Protein AF-A0A402A0F3-F1 (afdb_monomer_lite)

Sequence (111 aa):
MTLVERHFPAYGATGRNGGFVAIGPDEAYTQAIARLGYTTAQAILHVTLENQNLLRQVLEEETIQCHYREPGHLQVVGWSMSGHCDEKLVERALDQALARRRPPSGAVASQ

pLDDT: mean 83.06, std 18.25, range [38.53, 98.44]

Organism: NCBI:txid2014871

Radius of gyration: 19.38 Å; chains: 1; bounding box: 51×51×38 Å

Structure (mmCIF, N/CA/C/O backbone):
data_AF-A0A402A0F3-F1
#
_entry.id   AF-A0A402A0F3-F1
#
loop_
_atom_site.group_PDB
_atom_site.id
_atom_site.type_symbol
_atom_site.label_atom_id
_atom_site.label_alt_id
_atom_site.label_comp_id
_atom_site.label_asym_id
_atom_site.label_entity_id
_atom_site.label_seq_id
_atom_site.pdbx_PDB_ins_code
_atom_site.Cartn_x
_atom_site.Cartn_y
_atom_site.Cartn_z
_atom_site.occupancy
_atom_site.B_iso_or_equiv
_atom_site.auth_seq_id
_atom_site.auth_comp_id
_atom_site.auth_asym_id
_atom_site.auth_atom_id
_atom_site.pdbx_PDB_model_num
ATOM 1 N N . MET A 1 1 ? -20.815 -14.327 10.443 1.00 78.44 1 MET A N 1
ATOM 2 C CA . MET A 1 1 ? -19.526 -14.612 9.776 1.00 78.44 1 MET A CA 1
ATOM 3 C C . MET A 1 1 ? -18.514 -14.945 10.859 1.00 78.44 1 MET A C 1
ATOM 5 O O . MET A 1 1 ? -18.516 -14.255 11.869 1.00 78.44 1 MET A O 1
ATOM 9 N N . THR A 1 2 ? -17.711 -15.995 10.686 1.00 95.81 2 THR A N 1
ATOM 10 C CA . THR A 1 2 ? -16.726 -16.447 11.686 1.00 95.81 2 THR A CA 1
ATOM 11 C C . THR A 1 2 ? -15.387 -16.672 10.992 1.00 95.81 2 THR A C 1
ATOM 13 O O . THR A 1 2 ? -15.351 -17.315 9.945 1.00 95.81 2 THR A O 1
ATOM 16 N N . LEU A 1 3 ? -14.306 -16.132 11.560 1.00 95.19 3 LEU A N 1
ATOM 17 C CA . LEU A 1 3 ? -12.931 -16.302 11.082 1.00 95.19 3 LEU A CA 1
ATOM 18 C C . LEU A 1 3 ? -12.225 -17.374 11.924 1.00 95.19 3 LEU A C 1
ATOM 20 O O . LEU A 1 3 ? -12.313 -17.338 13.149 1.00 95.19 3 LEU A O 1
ATOM 24 N N . VAL A 1 4 ? -11.513 -18.299 11.277 1.00 97.25 4 VAL A N 1
ATOM 25 C CA . VAL A 1 4 ? -10.694 -19.322 11.947 1.00 97.25 4 VAL A CA 1
ATOM 26 C C . VAL A 1 4 ? -9.228 -19.090 11.582 1.00 97.25 4 VAL A C 1
ATOM 28 O O . VAL A 1 4 ? -8.868 -19.151 10.410 1.00 97.25 4 VAL A O 1
ATOM 31 N N . GLU A 1 5 ? -8.391 -18.828 12.586 1.00 97.25 5 GLU A N 1
ATOM 32 C CA . GLU A 1 5 ? -6.941 -18.625 12.470 1.00 97.25 5 GLU A CA 1
ATOM 33 C C . GLU A 1 5 ? -6.218 -19.711 13.276 1.00 97.25 5 GLU A C 1
ATOM 35 O O . GLU A 1 5 ? -6.661 -20.083 14.362 1.00 97.25 5 GLU A O 1
ATOM 40 N N . ARG A 1 6 ? -5.108 -20.236 12.745 1.00 97.50 6 ARG A N 1
ATOM 41 C CA . ARG A 1 6 ? -4.349 -21.320 13.383 1.00 97.50 6 ARG A CA 1
ATOM 42 C C . ARG A 1 6 ? -3.457 -20.826 14.527 1.00 97.50 6 ARG A C 1
ATOM 44 O O . ARG A 1 6 ? -3.243 -21.582 15.469 1.00 97.50 6 ARG A O 1
ATOM 51 N N . HIS A 1 7 ? -2.897 -19.621 14.417 1.00 97.25 7 HIS A N 1
ATOM 52 C CA . HIS A 1 7 ? -1.926 -19.070 15.369 1.00 97.25 7 HIS A CA 1
ATOM 53 C C . HIS A 1 7 ? -2.481 -17.830 16.074 1.00 97.25 7 HIS A C 1
ATOM 55 O O . HIS A 1 7 ? -3.059 -17.929 17.150 1.00 97.25 7 HIS A O 1
ATOM 61 N N . PHE A 1 8 ? -2.297 -16.658 15.473 1.00 95.81 8 PHE A N 1
ATOM 62 C CA . PHE A 1 8 ? -2.851 -15.389 15.919 1.00 95.81 8 PHE A CA 1
ATOM 63 C C . PHE A 1 8 ? -3.024 -14.466 14.704 1.00 95.81 8 PHE A C 1
ATOM 65 O O . PHE A 1 8 ? -2.348 -14.671 13.687 1.00 95.81 8 PHE A O 1
ATOM 72 N N . PRO A 1 9 ? -3.922 -13.466 14.768 1.00 96.25 9 PRO A N 1
ATOM 73 C CA . PRO A 1 9 ? -4.137 -12.543 13.661 1.00 96.25 9 PRO A CA 1
ATOM 74 C C . PRO A 1 9 ? -2.822 -11.948 13.150 1.00 96.25 9 PRO A C 1
ATOM 76 O O . PRO A 1 9 ? -1.981 -11.518 13.930 1.00 96.25 9 PRO A O 1
ATOM 79 N N . ALA A 1 10 ? -2.648 -11.934 11.829 1.00 95.31 10 ALA A N 1
ATOM 80 C CA . ALA A 1 10 ? -1.443 -11.452 11.154 1.00 95.31 10 ALA A CA 1
ATOM 81 C C . ALA A 1 10 ? -0.142 -12.266 11.373 1.00 95.31 10 ALA A C 1
ATOM 83 O O . ALA A 1 10 ? 0.909 -11.805 10.937 1.00 95.31 10 ALA A O 1
ATOM 84 N N . TYR A 1 11 ? -0.174 -13.496 11.911 1.00 97.50 11 TYR A N 1
ATOM 85 C CA . TYR A 1 11 ? 1.028 -14.352 12.053 1.00 97.50 11 TYR A CA 1
ATOM 86 C C . TYR A 1 11 ? 1.806 -14.594 10.738 1.00 97.50 11 TYR A C 1
ATOM 88 O O . TYR A 1 11 ? 3.015 -14.831 10.745 1.00 97.50 11 TYR A O 1
ATOM 96 N N . GLY A 1 12 ? 1.110 -14.563 9.598 1.00 95.75 12 GLY A N 1
ATOM 97 C CA . GLY A 1 12 ? 1.668 -14.846 8.275 1.00 95.75 12 GLY A CA 1
ATOM 98 C C . GLY A 1 12 ? 2.477 -13.700 7.650 1.00 95.75 12 GLY A C 1
ATOM 99 O O . GLY A 1 12 ? 3.31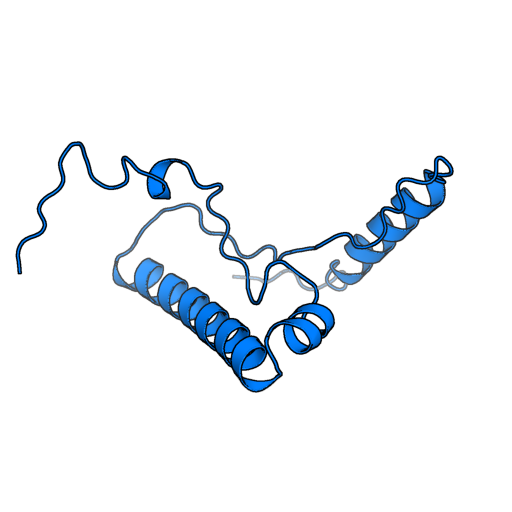0 -13.054 8.281 1.00 95.75 12 GLY A O 1
ATOM 100 N N . ALA A 1 13 ? 2.275 -13.483 6.347 1.00 95.88 13 ALA A N 1
ATOM 101 C CA . ALA A 1 13 ? 2.964 -12.425 5.604 1.00 95.88 13 ALA A CA 1
ATOM 102 C C . ALA A 1 13 ? 2.588 -11.018 6.102 1.00 95.88 13 ALA A C 1
ATOM 104 O O . ALA A 1 13 ? 3.429 -10.128 6.091 1.00 95.88 13 ALA A O 1
ATOM 105 N N . THR A 1 14 ? 1.361 -10.826 6.593 1.00 94.75 14 THR A N 1
ATOM 106 C CA . THR A 1 14 ? 0.863 -9.533 7.084 1.00 94.75 14 THR A CA 1
ATOM 107 C C . THR A 1 14 ? 1.699 -8.966 8.230 1.00 94.75 14 THR A C 1
ATOM 109 O O . THR A 1 14 ? 2.114 -7.819 8.160 1.00 94.75 14 THR A O 1
ATOM 112 N N . GLY A 1 15 ? 2.008 -9.759 9.261 1.00 94.25 15 GLY A N 1
ATOM 113 C CA . GLY A 1 15 ? 2.799 -9.296 10.408 1.00 94.25 15 GLY A CA 1
ATOM 114 C C . GLY A 1 15 ? 4.301 -9.185 10.137 1.00 94.25 15 GLY A C 1
ATOM 115 O O . GLY A 1 15 ? 5.045 -8.748 11.008 1.00 94.25 15 GLY A O 1
ATOM 116 N N . ARG A 1 16 ? 4.761 -9.600 8.949 1.00 95.00 16 ARG A N 1
ATOM 117 C CA . ARG A 1 16 ? 6.176 -9.573 8.539 1.00 95.00 16 ARG A CA 1
ATOM 118 C C . ARG A 1 16 ? 6.410 -8.776 7.256 1.00 95.00 16 ARG A C 1
ATOM 120 O O . ARG A 1 16 ? 7.485 -8.876 6.669 1.00 95.00 16 ARG A O 1
ATOM 127 N N . ASN A 1 17 ? 5.413 -8.023 6.795 1.00 92.50 17 ASN A N 1
ATOM 128 C CA . ASN A 1 17 ? 5.586 -7.117 5.667 1.00 92.50 17 ASN A CA 1
ATOM 129 C C . ASN A 1 17 ? 6.257 -5.811 6.135 1.00 92.50 17 ASN A C 1
ATOM 131 O O . ASN A 1 17 ? 6.284 -5.499 7.322 1.00 92.50 17 ASN A O 1
ATOM 135 N N . GLY A 1 18 ? 6.820 -5.047 5.197 1.00 91.75 18 GLY A N 1
ATOM 136 C CA . GLY A 1 18 ? 7.473 -3.768 5.501 1.00 91.75 18 GLY A CA 1
ATOM 137 C C . GLY A 1 18 ? 6.511 -2.608 5.788 1.00 91.75 18 GLY A C 1
ATOM 138 O O . GLY A 1 18 ? 6.965 -1.477 5.913 1.00 91.75 18 GLY A O 1
ATOM 139 N N . GLY A 1 19 ? 5.196 -2.851 5.835 1.00 92.62 19 GLY A N 1
ATOM 140 C CA . GLY A 1 19 ? 4.179 -1.820 6.060 1.00 92.62 19 GLY A CA 1
ATOM 141 C C . GLY A 1 19 ? 3.989 -0.827 4.906 1.00 92.62 19 GLY A C 1
ATOM 142 O O . GLY A 1 19 ? 3.358 0.209 5.094 1.00 92.62 19 GLY A O 1
ATOM 143 N N . PHE A 1 20 ? 4.536 -1.105 3.719 1.00 92.75 20 PHE A N 1
ATOM 144 C CA . PHE A 1 20 ? 4.441 -0.200 2.574 1.00 92.75 20 PHE A CA 1
ATOM 145 C C . PHE A 1 20 ? 3.082 -0.292 1.878 1.00 92.75 20 PHE A C 1
ATOM 147 O O . PHE A 1 20 ? 2.623 -1.375 1.519 1.00 92.75 20 PHE A O 1
ATOM 154 N N . VAL A 1 21 ? 2.492 0.872 1.611 1.00 93.69 21 VAL A N 1
ATOM 155 C CA . VAL A 1 21 ? 1.284 1.029 0.792 1.00 93.69 21 VAL A CA 1
ATOM 156 C C . VAL A 1 21 ? 1.691 1.759 -0.484 1.00 93.69 21 VAL A C 1
ATOM 158 O O . VAL A 1 21 ? 1.690 2.988 -0.548 1.00 93.69 21 VAL A O 1
ATOM 161 N N . ALA A 1 22 ? 2.151 0.992 -1.472 1.00 91.00 22 ALA A N 1
ATOM 162 C CA . ALA A 1 22 ? 2.600 1.518 -2.757 1.00 91.00 22 ALA A CA 1
ATOM 163 C C . ALA A 1 22 ? 1.427 1.673 -3.738 1.00 91.00 22 ALA A C 1
ATOM 165 O O . ALA A 1 22 ? 0.475 0.892 -3.720 1.00 91.00 22 ALA A O 1
ATOM 166 N N . ILE A 1 23 ? 1.523 2.681 -4.604 1.00 92.94 23 ILE A N 1
ATOM 167 C CA . ILE A 1 23 ? 0.557 2.939 -5.675 1.00 92.94 23 ILE A CA 1
ATOM 168 C C . ILE A 1 23 ? 1.135 2.418 -6.987 1.00 92.94 23 ILE A C 1
ATOM 170 O O . ILE A 1 23 ? 2.254 2.776 -7.357 1.00 92.94 23 ILE A O 1
ATOM 174 N N . GLY A 1 24 ? 0.334 1.649 -7.718 1.00 92.25 24 GLY A N 1
ATOM 175 C CA . GLY A 1 24 ? 0.707 1.078 -9.001 1.00 92.25 24 GLY A CA 1
ATOM 176 C C . GLY A 1 24 ? 1.536 -0.208 -8.894 1.00 92.25 24 GLY A C 1
ATOM 177 O O . GLY A 1 24 ? 1.664 -0.796 -7.819 1.00 92.25 24 GLY A O 1
ATOM 178 N N . PRO A 1 25 ? 2.043 -0.695 -10.037 1.00 90.75 25 PRO A N 1
ATOM 179 C CA . PRO A 1 25 ? 2.907 -1.869 -10.090 1.00 90.75 25 PRO A CA 1
ATOM 180 C C . PRO A 1 25 ? 4.296 -1.592 -9.484 1.00 90.75 25 PRO A C 1
ATOM 182 O O . PRO A 1 25 ? 4.726 -0.447 -9.395 1.00 90.75 25 PRO A O 1
ATOM 185 N N . ASP A 1 26 ? 5.008 -2.661 -9.110 1.00 87.94 26 ASP A N 1
ATOM 186 C CA . ASP A 1 26 ? 6.389 -2.603 -8.586 1.00 87.94 26 ASP A CA 1
ATOM 187 C C . ASP A 1 26 ? 7.419 -2.143 -9.640 1.00 87.94 26 ASP A C 1
ATOM 189 O O . ASP A 1 26 ? 8.474 -1.596 -9.328 1.00 87.94 26 ASP A O 1
ATOM 193 N N . GLU A 1 27 ? 7.104 -2.342 -10.918 1.00 87.50 27 GLU A N 1
ATOM 194 C CA . GLU A 1 27 ? 7.904 -1.882 -12.053 1.00 87.50 27 GLU A CA 1
ATOM 195 C C . GLU A 1 27 ? 7.388 -0.545 -12.606 1.00 87.50 27 GLU A C 1
ATOM 197 O O . GLU A 1 27 ? 6.267 -0.114 -12.326 1.00 87.50 27 GLU A O 1
ATOM 202 N N . ALA A 1 28 ? 8.175 0.102 -13.471 1.00 87.50 28 ALA A N 1
ATOM 203 C CA . ALA A 1 28 ? 7.720 1.313 -14.147 1.00 87.50 28 ALA A CA 1
ATOM 204 C C . ALA A 1 28 ? 6.424 1.043 -14.933 1.00 87.50 28 ALA A C 1
ATOM 206 O O . ALA A 1 28 ? 6.309 0.041 -15.636 1.00 87.50 28 ALA A O 1
ATOM 207 N N . TYR A 1 29 ? 5.462 1.967 -14.885 1.00 90.38 29 TYR A N 1
ATOM 208 C CA . TYR A 1 29 ? 4.137 1.763 -15.487 1.00 90.38 29 TYR A CA 1
ATOM 209 C C . TYR A 1 29 ? 4.189 1.387 -16.980 1.00 90.38 29 TYR A C 1
ATOM 211 O O . TYR A 1 29 ? 3.413 0.559 -17.448 1.00 90.38 29 TYR A O 1
ATOM 219 N N . THR A 1 30 ? 5.152 1.928 -17.731 1.00 90.94 30 THR A N 1
ATOM 220 C CA . THR A 1 30 ? 5.388 1.562 -19.137 1.00 90.94 30 THR A CA 1
ATOM 221 C C . THR A 1 30 ? 5.849 0.113 -19.310 1.00 90.94 30 THR A C 1
ATOM 223 O O . THR A 1 30 ? 5.425 -0.548 -20.256 1.00 90.94 30 THR A O 1
ATOM 226 N N . GLN A 1 31 ? 6.668 -0.403 -18.391 1.00 92.06 31 GLN A N 1
ATOM 227 C CA . GLN A 1 31 ? 7.085 -1.809 -18.368 1.00 92.06 31 GLN A CA 1
ATOM 228 C C . GLN A 1 31 ? 5.903 -2.713 -18.005 1.00 92.06 31 GLN A C 1
ATOM 230 O O . GLN A 1 31 ? 5.684 -3.726 -18.667 1.00 92.06 31 GLN A O 1
ATOM 235 N N . ALA A 1 32 ? 5.073 -2.290 -17.049 1.00 94.50 32 ALA A N 1
ATOM 236 C CA . ALA A 1 32 ? 3.849 -3.003 -16.702 1.00 94.50 32 ALA A CA 1
ATOM 237 C C . ALA A 1 32 ? 2.867 -3.089 -17.876 1.00 94.50 32 ALA A C 1
ATOM 239 O O . ALA A 1 32 ? 2.320 -4.160 -18.130 1.00 94.50 32 ALA A O 1
ATOM 240 N N . ILE A 1 33 ? 2.688 -2.009 -18.645 1.00 97.31 33 ILE A N 1
ATOM 241 C CA . ILE A 1 33 ? 1.883 -2.034 -19.876 1.00 97.31 33 ILE A CA 1
ATOM 242 C C . ILE A 1 33 ? 2.468 -3.027 -20.885 1.00 97.31 33 ILE A C 1
ATOM 244 O O . ILE A 1 33 ? 1.717 -3.806 -21.468 1.00 97.31 33 ILE A O 1
ATOM 248 N N . ALA A 1 34 ? 3.787 -3.020 -21.093 1.00 95.56 34 ALA A N 1
ATOM 249 C CA . ALA A 1 34 ? 4.435 -3.929 -22.036 1.00 95.56 34 ALA A CA 1
ATOM 250 C C . ALA A 1 34 ? 4.269 -5.405 -21.634 1.00 95.56 34 ALA A C 1
ATOM 252 O O . ALA A 1 34 ? 4.091 -6.262 -22.497 1.00 95.56 34 ALA A O 1
ATOM 253 N N . ARG A 1 35 ? 4.302 -5.700 -20.329 1.00 96.38 35 ARG A N 1
ATOM 254 C CA . ARG A 1 35 ? 4.215 -7.062 -19.787 1.00 96.38 35 ARG A CA 1
ATOM 255 C C . ARG A 1 35 ? 2.782 -7.581 -19.648 1.00 96.38 35 ARG A C 1
ATOM 257 O O . ARG A 1 35 ? 2.539 -8.756 -19.904 1.00 96.38 35 ARG A O 1
ATOM 264 N N . LEU A 1 36 ? 1.851 -6.739 -19.202 1.00 96.69 36 LEU A N 1
ATOM 265 C CA . LEU A 1 36 ? 0.491 -7.133 -18.800 1.00 96.69 36 LEU A CA 1
ATOM 266 C C . LEU A 1 36 ? -0.613 -6.597 -19.721 1.00 96.69 36 LEU A C 1
ATOM 268 O O . LEU A 1 36 ? -1.777 -6.979 -19.576 1.00 96.69 36 LEU A O 1
ATOM 272 N N . GLY A 1 37 ? -0.269 -5.697 -20.641 1.00 97.62 37 GLY A N 1
ATOM 273 C CA . GLY A 1 37 ? -1.225 -4.919 -21.417 1.00 97.62 37 GLY A CA 1
ATOM 274 C C . GLY A 1 37 ? -1.766 -3.710 -20.649 1.00 97.62 37 GLY A C 1
ATOM 275 O O . GLY A 1 37 ? -1.757 -3.651 -19.416 1.00 97.62 37 GLY A O 1
ATOM 276 N N . TYR 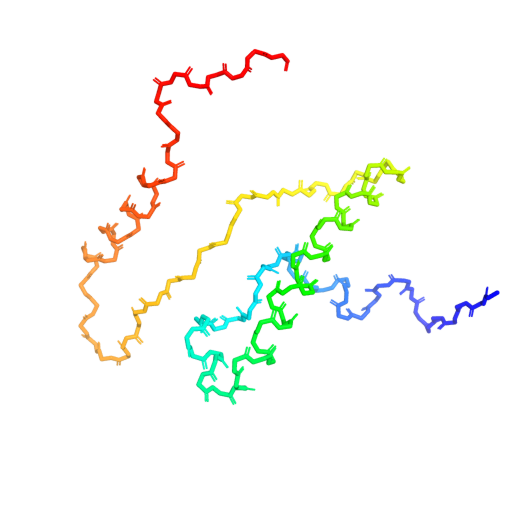A 1 38 ? -2.264 -2.728 -21.403 1.00 97.94 38 TYR A N 1
ATOM 277 C CA . TYR A 1 38 ? -2.731 -1.450 -20.861 1.00 97.94 38 TYR A CA 1
ATOM 278 C C . TYR A 1 38 ? -3.853 -1.610 -19.833 1.00 97.94 38 TYR A C 1
ATOM 280 O O . TYR A 1 38 ? -3.753 -1.080 -18.731 1.00 97.94 38 TYR A O 1
ATOM 288 N N . THR A 1 39 ? -4.895 -2.371 -20.170 1.00 98.31 39 THR A N 1
ATOM 289 C CA . THR A 1 39 ? -6.079 -2.538 -19.317 1.00 98.31 39 THR A CA 1
ATOM 290 C C . THR A 1 39 ? -5.720 -3.130 -17.956 1.00 98.31 39 THR A C 1
ATOM 292 O O . THR A 1 39 ? -6.168 -2.630 -16.929 1.00 98.31 39 THR A O 1
ATOM 295 N N . THR A 1 40 ? -4.866 -4.156 -17.930 1.00 98.00 40 THR A N 1
ATOM 296 C CA . THR A 1 40 ? -4.430 -4.798 -16.685 1.00 98.00 40 THR A CA 1
ATOM 297 C C . THR A 1 40 ? -3.562 -3.861 -15.850 1.00 98.00 40 THR A C 1
ATOM 299 O O . THR A 1 40 ? -3.788 -3.725 -14.650 1.00 98.00 40 THR A O 1
ATOM 302 N N . ALA A 1 41 ? -2.594 -3.179 -16.472 1.00 97.75 41 ALA A N 1
ATOM 303 C CA . ALA A 1 41 ? -1.748 -2.213 -15.774 1.00 97.75 41 ALA A CA 1
ATOM 304 C C . ALA A 1 41 ? -2.585 -1.072 -15.168 1.00 97.75 41 ALA A C 1
ATOM 306 O O . ALA A 1 41 ? -2.385 -0.699 -14.011 1.00 97.75 41 ALA A O 1
ATOM 307 N N . GLN A 1 42 ? -3.573 -0.574 -15.915 1.00 98.06 42 GLN A N 1
ATOM 308 C CA . GLN A 1 42 ? -4.506 0.449 -15.452 1.00 98.06 42 GLN A CA 1
ATOM 309 C C . GLN A 1 42 ? -5.373 -0.042 -14.291 1.00 98.06 42 GLN A C 1
ATOM 311 O O . GLN A 1 42 ? -5.545 0.692 -13.322 1.00 98.06 42 GLN A O 1
ATOM 316 N N . ALA A 1 43 ? -5.877 -1.276 -14.349 1.00 98.12 43 ALA A N 1
ATOM 317 C CA . ALA A 1 43 ? -6.653 -1.858 -13.257 1.00 98.12 43 ALA A CA 1
ATOM 318 C C . ALA A 1 43 ? -5.826 -1.976 -11.965 1.00 98.12 43 ALA A C 1
ATOM 320 O O . ALA A 1 43 ? -6.324 -1.653 -10.890 1.00 98.12 43 ALA A O 1
ATOM 321 N N . ILE A 1 44 ? -4.547 -2.360 -12.067 1.00 97.69 44 ILE A N 1
ATOM 322 C CA . ILE A 1 44 ? -3.621 -2.405 -10.922 1.00 97.69 44 ILE A CA 1
ATOM 323 C C . ILE A 1 44 ? -3.414 -1.006 -10.332 1.00 97.69 44 ILE A C 1
ATOM 325 O O . ILE A 1 44 ? -3.470 -0.821 -9.115 1.00 97.69 44 ILE A O 1
ATOM 329 N N . LEU A 1 45 ? -3.193 0.000 -11.179 1.00 96.56 45 LEU A N 1
ATOM 330 C CA . LEU A 1 45 ? -3.062 1.381 -10.717 1.00 96.56 45 LEU A CA 1
ATOM 331 C C . LEU A 1 45 ? -4.340 1.863 -10.017 1.00 96.56 45 LEU A C 1
ATOM 333 O O . LEU A 1 45 ? -4.267 2.476 -8.958 1.00 96.56 45 LEU A O 1
ATOM 337 N N . HIS A 1 46 ? -5.505 1.550 -10.579 1.00 97.94 46 HIS A N 1
ATOM 338 C CA . HIS A 1 46 ? -6.784 1.957 -10.011 1.00 97.94 46 HIS A CA 1
ATOM 339 C C . HIS A 1 46 ? -7.035 1.315 -8.644 1.00 97.94 46 HIS A C 1
ATOM 341 O O . HIS A 1 46 ? -7.257 2.027 -7.669 1.00 97.94 46 HIS A O 1
ATOM 347 N N . VAL A 1 47 ? -6.910 -0.012 -8.539 1.00 98.00 47 VAL A N 1
ATOM 348 C CA . VAL A 1 47 ? -7.192 -0.724 -7.283 1.00 98.00 47 VAL A CA 1
ATOM 349 C C . VAL A 1 47 ? -6.224 -0.326 -6.167 1.00 98.00 47 VAL A C 1
ATOM 351 O O . VAL A 1 47 ? -6.601 -0.286 -5.001 1.00 98.00 47 VAL A O 1
ATOM 354 N N . THR A 1 48 ? -4.975 0.010 -6.499 1.00 97.12 48 THR A N 1
ATOM 355 C CA . THR A 1 48 ? -3.994 0.467 -5.501 1.00 97.12 48 THR A CA 1
ATOM 356 C C . THR A 1 48 ? -4.283 1.889 -5.010 1.00 97.12 48 THR A C 1
ATOM 358 O O . THR A 1 48 ? -4.115 2.156 -3.820 1.00 97.12 48 THR A O 1
ATOM 361 N N . LEU A 1 49 ? -4.791 2.777 -5.874 1.00 96.56 49 LEU A N 1
ATOM 362 C CA . LEU A 1 49 ? -5.300 4.096 -5.472 1.00 96.56 49 LEU A CA 1
ATOM 363 C C . LEU A 1 49 ? -6.545 3.981 -4.585 1.00 96.56 49 LEU A C 1
ATOM 365 O O . LEU A 1 49 ? -6.628 4.630 -3.543 1.00 96.56 49 LEU A O 1
ATOM 369 N N . GLU A 1 50 ? -7.498 3.135 -4.975 1.00 98.06 50 GLU A N 1
ATOM 370 C CA . GLU A 1 50 ? -8.702 2.868 -4.183 1.00 98.06 50 GLU A CA 1
ATOM 371 C C . GLU A 1 50 ? -8.351 2.283 -2.815 1.00 98.06 50 GLU A C 1
ATOM 373 O O . GLU A 1 50 ? -8.882 2.737 -1.806 1.00 98.06 50 GLU A O 1
ATOM 378 N N . ASN A 1 51 ? -7.402 1.345 -2.759 1.00 97.25 51 ASN A N 1
ATOM 379 C CA . ASN A 1 51 ? -6.932 0.758 -1.508 1.00 97.25 51 ASN A CA 1
ATOM 380 C C . ASN A 1 51 ? -6.311 1.805 -0.570 1.00 97.25 51 ASN A C 1
ATOM 382 O O . ASN A 1 51 ? -6.582 1.789 0.626 1.00 97.25 51 ASN A O 1
ATOM 386 N N . GLN A 1 52 ? -5.516 2.749 -1.089 1.00 96.88 52 GLN A N 1
ATOM 387 C CA . GLN A 1 52 ? -4.972 3.829 -0.260 1.00 96.88 52 GLN A CA 1
ATOM 388 C C . GLN A 1 52 ? -6.080 4.737 0.296 1.00 96.88 52 GLN A C 1
ATOM 390 O O . GLN A 1 52 ? -6.045 5.110 1.469 1.00 96.88 52 GLN A O 1
ATOM 395 N N . ASN A 1 53 ? -7.077 5.077 -0.524 1.00 97.06 53 ASN A N 1
ATOM 396 C CA . ASN A 1 53 ? -8.210 5.881 -0.070 1.00 97.06 53 ASN A CA 1
ATOM 397 C C . ASN A 1 53 ? -9.043 5.143 0.986 1.00 97.06 53 ASN A C 1
ATOM 399 O O . ASN A 1 53 ? -9.383 5.736 2.007 1.00 97.06 53 ASN A O 1
ATOM 403 N N . LEU A 1 54 ? -9.309 3.851 0.777 1.00 98.00 54 LEU A N 1
ATOM 404 C CA . LEU A 1 54 ? -10.010 3.009 1.742 1.00 98.00 54 LEU A CA 1
ATOM 405 C C . LEU A 1 54 ? -9.227 2.887 3.050 1.00 98.00 54 LEU A C 1
ATOM 407 O O . LEU A 1 54 ? -9.812 2.980 4.122 1.00 98.00 54 LEU A O 1
ATOM 411 N N . LEU A 1 55 ? -7.905 2.722 2.981 1.00 97.25 55 LEU A N 1
ATOM 412 C CA . LEU A 1 55 ? -7.059 2.712 4.167 1.00 97.25 55 LEU A CA 1
ATOM 413 C C . LEU A 1 55 ? -7.224 4.012 4.958 1.00 97.25 55 LEU A C 1
ATOM 415 O O . LEU A 1 55 ? -7.462 3.952 6.159 1.00 97.25 55 LEU A O 1
ATOM 419 N N . ARG A 1 56 ? -7.144 5.175 4.298 1.00 96.75 56 ARG A N 1
ATOM 420 C CA . ARG A 1 56 ? -7.342 6.476 4.956 1.00 96.75 56 ARG A CA 1
ATOM 421 C C . ARG A 1 56 ? -8.694 6.542 5.662 1.00 96.75 56 ARG A C 1
ATOM 423 O O . ARG A 1 56 ? -8.739 6.914 6.829 1.00 96.75 56 ARG A O 1
ATOM 430 N N . GLN A 1 57 ? -9.752 6.134 4.965 1.00 98.19 57 GLN A N 1
ATOM 431 C CA . GLN A 1 57 ? -11.107 6.100 5.502 1.00 98.19 57 GLN A CA 1
ATOM 432 C C . GLN A 1 57 ? -11.202 5.195 6.739 1.00 98.19 57 GLN A C 1
ATOM 434 O O . GLN A 1 57 ? -11.651 5.645 7.784 1.00 98.19 57 GLN A O 1
ATOM 439 N N . VAL A 1 58 ? -10.715 3.954 6.662 1.00 98.38 58 VAL A N 1
ATOM 440 C CA . VAL A 1 58 ? -10.784 2.995 7.777 1.00 98.38 58 VAL A CA 1
ATOM 441 C C . VAL A 1 58 ? -9.977 3.469 8.984 1.00 98.38 58 VAL A C 1
ATOM 443 O O . VAL A 1 58 ? -10.419 3.311 10.118 1.00 98.38 58 VAL A O 1
ATOM 446 N N . LEU A 1 59 ? -8.796 4.059 8.773 1.00 97.81 59 LEU A N 1
ATOM 447 C CA . LEU A 1 59 ? -7.994 4.585 9.881 1.00 97.81 59 LEU A CA 1
ATOM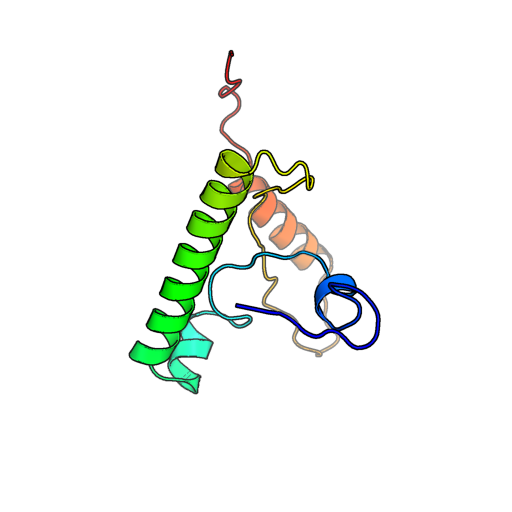 448 C C . LEU A 1 59 ? -8.721 5.705 10.633 1.00 97.81 59 LEU A C 1
ATOM 450 O O . LEU A 1 59 ? -8.604 5.786 11.856 1.00 97.81 59 LEU A O 1
ATOM 454 N N . GLU A 1 60 ? -9.460 6.543 9.906 1.00 97.44 60 GLU A N 1
ATOM 455 C CA . GLU A 1 60 ? -10.279 7.612 10.473 1.00 97.44 60 GLU A CA 1
ATOM 456 C C . GLU A 1 60 ? -11.519 7.054 11.183 1.00 97.44 60 GLU A C 1
ATOM 458 O O . GLU A 1 60 ? -11.704 7.311 12.372 1.00 97.44 60 GLU A O 1
ATOM 463 N N . GLU A 1 61 ? -12.322 6.243 10.491 1.00 98.44 61 GLU A N 1
ATOM 464 C CA . GLU A 1 61 ? -13.577 5.677 11.004 1.00 98.44 61 GLU A CA 1
ATOM 465 C C . GLU A 1 61 ? -13.362 4.834 12.266 1.00 98.44 61 GLU A C 1
ATOM 467 O O . GLU A 1 61 ? -14.089 4.973 13.248 1.00 98.44 61 GLU A O 1
ATOM 472 N N . GLU A 1 62 ? -12.319 4.006 12.271 1.00 98.06 62 GLU A N 1
ATOM 473 C CA . GLU A 1 62 ? -12.028 3.072 13.362 1.00 98.06 62 GLU A CA 1
ATOM 474 C C . GLU A 1 62 ? -11.050 3.655 14.397 1.00 98.06 62 GLU A C 1
ATOM 476 O O . GLU A 1 62 ? -10.665 2.981 15.354 1.00 98.06 62 GLU A O 1
ATOM 481 N N . THR A 1 63 ? -10.625 4.914 14.228 1.00 97.56 63 THR A N 1
ATOM 482 C CA . THR A 1 63 ? -9.681 5.604 15.127 1.00 97.56 63 THR A CA 1
ATOM 48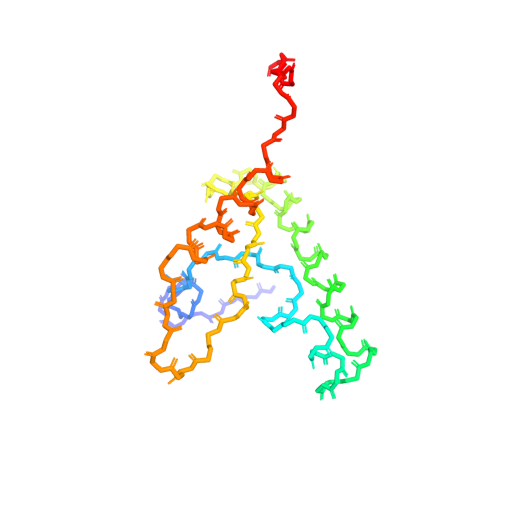3 C C . THR A 1 63 ? -8.377 4.809 15.351 1.00 97.56 63 THR A C 1
ATOM 485 O O . THR A 1 63 ? -7.846 4.711 16.462 1.00 97.56 63 THR A O 1
ATOM 488 N N . ILE A 1 64 ? -7.825 4.220 14.286 1.00 97.31 64 ILE A N 1
ATOM 489 C CA . ILE A 1 64 ? -6.653 3.336 14.370 1.00 97.31 64 ILE A CA 1
ATOM 490 C C . ILE A 1 64 ? -5.357 4.154 14.369 1.00 97.31 64 ILE A C 1
ATOM 492 O O . ILE A 1 64 ? -4.962 4.757 13.373 1.00 97.31 64 ILE A O 1
ATOM 496 N N . GLN A 1 65 ? -4.622 4.094 15.480 1.00 96.00 65 GLN A N 1
ATOM 497 C CA . GLN A 1 65 ? -3.308 4.723 15.619 1.00 96.00 65 GLN A CA 1
ATOM 498 C C . GLN A 1 65 ? -2.193 3.755 15.197 1.00 96.00 65 GLN A C 1
ATOM 500 O O . GLN A 1 65 ? -1.627 3.041 16.021 1.00 96.00 65 GLN A O 1
ATOM 505 N N . CYS A 1 66 ? -1.873 3.717 13.901 1.00 93.81 66 CYS A N 1
ATOM 506 C CA . CYS A 1 66 ? -0.856 2.811 13.340 1.00 93.81 66 CYS A CA 1
ATOM 507 C C . CYS A 1 66 ? 0.375 3.521 12.754 1.00 93.81 66 CYS A C 1
ATOM 509 O O . CYS A 1 66 ? 1.171 2.897 12.057 1.00 93.81 66 CYS A O 1
ATOM 511 N N . HIS A 1 67 ? 0.545 4.820 13.034 1.00 95.19 67 HIS A N 1
ATOM 512 C CA . HIS A 1 67 ? 1.672 5.621 12.537 1.00 95.19 67 HIS A CA 1
ATOM 513 C C . HIS A 1 67 ? 1.761 5.659 10.999 1.00 95.19 67 HIS A C 1
ATOM 515 O O . HIS A 1 67 ? 2.851 5.813 10.441 1.00 95.19 67 HIS A O 1
ATOM 521 N N . TYR A 1 68 ? 0.622 5.536 10.312 1.00 95.38 68 TYR A N 1
ATOM 522 C CA . TYR A 1 68 ? 0.555 5.627 8.859 1.00 95.38 68 TYR A CA 1
ATOM 523 C C . TYR A 1 68 ? 1.068 6.985 8.359 1.00 95.38 68 TYR A C 1
ATOM 525 O O . TYR A 1 68 ? 0.784 8.034 8.941 1.00 95.38 68 TYR A O 1
ATOM 533 N N . ARG A 1 69 ? 1.862 6.963 7.283 1.00 93.44 69 ARG A N 1
ATOM 534 C CA . ARG A 1 69 ? 2.435 8.153 6.641 1.00 93.44 69 ARG A CA 1
ATOM 535 C C . ARG A 1 69 ? 2.408 7.990 5.129 1.00 93.44 69 ARG A C 1
ATOM 537 O O . ARG A 1 69 ? 2.691 6.912 4.617 1.00 93.44 69 ARG A O 1
ATOM 544 N N . GLU A 1 70 ? 2.202 9.099 4.427 1.00 92.31 70 GLU A N 1
ATOM 545 C CA . GLU A 1 70 ? 2.230 9.168 2.962 1.00 92.31 70 GLU A CA 1
ATOM 546 C C . GLU A 1 70 ? 3.401 10.038 2.477 1.00 92.31 70 GLU A C 1
ATOM 548 O O . GLU A 1 70 ? 3.198 11.058 1.819 1.00 92.31 70 GLU A O 1
ATOM 553 N N . PRO A 1 71 ? 4.668 9.670 2.762 1.00 89.69 71 PRO A N 1
ATOM 554 C CA . PRO A 1 71 ? 5.799 10.421 2.237 1.00 89.69 71 PRO A CA 1
ATOM 555 C C . PRO A 1 71 ? 5.924 10.251 0.719 1.00 89.69 71 PRO A C 1
ATOM 557 O O . PRO A 1 71 ? 6.790 10.873 0.128 1.00 89.69 71 PRO A O 1
ATOM 560 N N . GLY A 1 72 ? 5.105 9.420 0.067 1.00 84.50 72 GLY A N 1
ATOM 561 C CA . GLY A 1 72 ? 5.238 8.995 -1.326 1.00 84.50 72 GLY A CA 1
ATOM 562 C C . GLY A 1 72 ? 6.425 8.048 -1.547 1.00 84.50 72 GLY A C 1
ATOM 563 O O . GLY A 1 72 ? 7.306 7.921 -0.702 1.00 84.50 72 GLY A O 1
ATOM 564 N N . HIS A 1 73 ? 6.456 7.395 -2.706 1.00 82.94 73 HIS A N 1
ATOM 565 C CA . HIS A 1 73 ? 7.443 6.366 -3.043 1.00 82.94 73 HIS A CA 1
ATOM 566 C C . HIS A 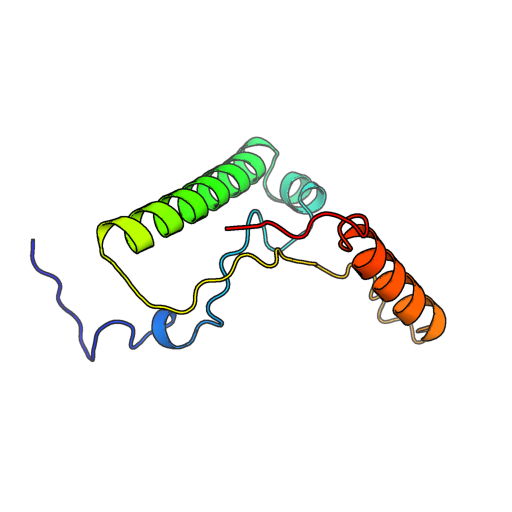1 73 ? 8.387 6.850 -4.152 1.00 82.94 73 HIS A C 1
ATOM 568 O O . HIS A 1 73 ? 7.955 7.554 -5.066 1.00 82.94 73 HIS A O 1
ATOM 574 N N . LEU A 1 74 ? 9.672 6.498 -4.069 1.00 81.25 74 LEU A N 1
ATOM 575 C CA . LEU A 1 74 ? 10.658 6.766 -5.115 1.00 81.25 74 LEU A CA 1
ATOM 576 C C . LEU A 1 74 ? 11.333 5.453 -5.497 1.00 81.25 74 LEU A C 1
ATOM 578 O O . LEU A 1 74 ? 12.019 4.846 -4.681 1.00 81.25 74 LEU A O 1
ATOM 582 N N . GLN A 1 75 ? 11.177 5.061 -6.755 1.00 76.81 75 GLN A N 1
ATOM 583 C CA . GLN A 1 75 ? 11.934 3.963 -7.333 1.00 76.81 75 GLN A CA 1
ATOM 584 C C . GLN A 1 75 ? 13.124 4.535 -8.098 1.00 76.81 75 GLN A C 1
ATOM 586 O O . GLN A 1 75 ? 12.962 5.340 -9.017 1.00 76.81 75 GLN A O 1
ATOM 591 N N . VAL A 1 76 ? 14.329 4.124 -7.714 1.00 73.19 76 VAL A N 1
ATOM 592 C CA . VAL A 1 76 ? 15.548 4.493 -8.432 1.00 73.19 76 VAL A CA 1
ATOM 593 C C . VAL A 1 76 ? 15.729 3.512 -9.586 1.00 73.19 76 VAL A C 1
ATOM 595 O O . VAL A 1 76 ? 16.007 2.335 -9.372 1.00 73.19 76 VAL A O 1
ATOM 598 N N . VAL A 1 77 ? 15.563 3.996 -10.816 1.00 63.25 77 VAL A N 1
ATOM 599 C CA . VAL A 1 77 ? 15.787 3.221 -12.042 1.00 63.25 77 VAL A CA 1
ATOM 600 C C . VAL A 1 77 ? 17.110 3.645 -12.672 1.00 63.25 77 VAL A C 1
ATOM 602 O O . VAL A 1 77 ? 17.304 4.813 -12.995 1.00 63.25 77 VAL A O 1
ATOM 605 N N . GLY A 1 78 ? 18.040 2.701 -12.818 1.00 59.31 78 GLY A N 1
ATOM 606 C CA . GLY A 1 78 ? 19.374 2.980 -13.356 1.00 59.31 78 GLY A CA 1
ATOM 607 C C . GLY A 1 78 ? 20.470 2.241 -12.606 1.00 59.31 78 GLY A C 1
ATOM 608 O O . GLY A 1 78 ? 21.266 2.856 -11.913 1.00 59.31 78 GLY A O 1
ATOM 609 N N . TRP A 1 79 ? 20.485 0.916 -12.720 1.00 48.34 79 TRP A N 1
ATOM 610 C CA . TRP A 1 79 ? 21.571 0.078 -12.216 1.00 48.34 79 TRP A CA 1
ATOM 611 C C . TRP A 1 79 ? 21.932 -0.895 -13.336 1.00 48.34 79 TRP A C 1
ATOM 613 O O . TRP A 1 79 ? 21.435 -2.015 -13.401 1.00 48.34 79 TRP A O 1
ATOM 623 N N . SER A 1 80 ? 22.752 -0.441 -14.284 1.00 49.62 80 SER A N 1
ATOM 624 C CA . SER A 1 80 ? 23.496 -1.391 -15.107 1.00 49.62 80 SER A CA 1
ATOM 625 C C . SER A 1 80 ? 24.579 -1.975 -14.210 1.00 49.62 80 SER A C 1
ATOM 627 O O . SER A 1 80 ? 25.434 -1.237 -13.730 1.00 49.62 80 SER A O 1
ATOM 629 N N . MET A 1 81 ? 24.577 -3.292 -14.012 1.00 40.41 81 MET A N 1
ATOM 630 C CA . MET A 1 81 ? 25.648 -4.060 -13.352 1.00 40.41 81 MET A CA 1
ATOM 631 C C . MET A 1 81 ? 26.984 -4.033 -14.136 1.00 40.41 81 MET A C 1
ATOM 633 O O . MET A 1 81 ? 27.814 -4.928 -14.010 1.00 40.41 81 MET A O 1
ATOM 637 N N . SER A 1 82 ? 27.211 -3.027 -14.981 1.00 48.44 82 SER A N 1
ATOM 638 C CA . SER A 1 82 ? 28.504 -2.733 -15.592 1.00 48.44 82 SER A CA 1
ATOM 639 C C . SER A 1 82 ? 29.275 -1.817 -14.645 1.00 48.44 82 SER A C 1
ATOM 641 O O . SER A 1 82 ? 28.782 -0.734 -14.350 1.00 48.44 82 SER A O 1
ATOM 643 N N . GLY A 1 83 ? 30.458 -2.238 -14.185 1.00 48.22 83 GLY A N 1
ATOM 644 C CA . GLY A 1 83 ? 31.267 -1.624 -13.117 1.00 48.22 83 GLY A CA 1
ATOM 645 C C . GLY A 1 83 ? 31.806 -0.202 -13.345 1.00 48.22 83 GLY A C 1
ATOM 646 O O . GLY A 1 83 ? 32.980 0.048 -13.108 1.00 48.22 83 GLY A O 1
ATOM 647 N N . HIS A 1 84 ? 30.956 0.731 -13.763 1.00 51.81 84 HIS A N 1
ATOM 648 C CA . HIS A 1 84 ? 31.210 2.166 -13.848 1.00 51.81 84 HIS A CA 1
ATOM 649 C C . HIS A 1 84 ? 30.066 2.909 -13.145 1.00 51.81 84 HIS A C 1
ATOM 651 O O . HIS A 1 84 ? 29.292 3.632 -13.770 1.00 51.81 84 HIS A O 1
ATOM 657 N N . CYS A 1 85 ? 29.922 2.699 -11.836 1.00 51.81 85 CYS A N 1
ATOM 658 C CA . CYS A 1 85 ? 29.095 3.578 -11.016 1.00 51.81 85 CYS A CA 1
ATOM 659 C C . CYS A 1 85 ? 29.867 4.887 -10.808 1.00 51.81 85 CYS A C 1
ATOM 661 O O . CYS A 1 85 ? 30.829 4.921 -10.045 1.00 51.81 85 CYS A O 1
ATOM 663 N N . ASP A 1 86 ? 29.468 5.956 -11.498 1.00 66.12 86 ASP A N 1
ATOM 664 C CA . ASP A 1 86 ? 29.900 7.310 -11.147 1.00 66.12 86 ASP A CA 1
ATOM 665 C C . ASP A 1 86 ? 29.082 7.768 -9.932 1.00 66.12 86 ASP A C 1
ATOM 667 O O . ASP A 1 86 ? 27.922 8.164 -10.053 1.00 66.12 86 ASP A O 1
ATOM 671 N N . GLU A 1 87 ? 29.684 7.675 -8.747 1.00 67.06 87 GLU A N 1
ATOM 672 C CA . GLU A 1 87 ? 29.096 8.054 -7.456 1.00 67.06 87 GLU A CA 1
ATOM 673 C C . GLU A 1 87 ? 28.508 9.475 -7.483 1.00 67.06 87 GLU A C 1
ATOM 675 O O . GLU A 1 87 ? 27.410 9.717 -6.980 1.00 67.06 87 GLU A O 1
ATOM 680 N N . LYS A 1 88 ? 29.144 10.395 -8.222 1.00 72.38 88 LYS A N 1
ATOM 681 C CA . LYS A 1 88 ? 28.657 11.772 -8.372 1.00 72.38 88 LYS A CA 1
ATOM 682 C C . LYS A 1 88 ? 27.389 11.859 -9.207 1.00 72.38 88 LYS A C 1
ATOM 684 O O . LYS A 1 88 ? 26.649 12.834 -9.096 1.00 72.38 88 LYS A O 1
ATOM 689 N N . LEU A 1 89 ? 27.149 10.925 -10.127 1.00 69.88 89 LEU A N 1
ATOM 690 C CA . LEU A 1 89 ? 25.900 10.878 -10.891 1.00 69.88 89 LEU A CA 1
ATOM 691 C C . LEU A 1 89 ? 24.741 10.422 -9.995 1.00 69.88 89 LEU A C 1
ATOM 693 O O . LEU A 1 89 ? 23.645 10.972 -10.099 1.00 69.88 89 LEU A O 1
ATOM 697 N N . VAL A 1 90 ? 25.004 9.472 -9.094 1.00 66.38 90 VAL A N 1
ATOM 698 C CA . VAL A 1 90 ? 24.023 8.961 -8.126 1.00 66.38 90 VA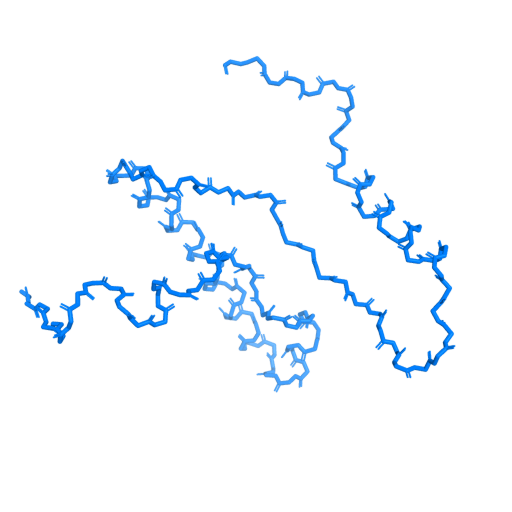L A CA 1
ATOM 699 C C . VAL A 1 90 ? 23.638 10.044 -7.123 1.00 66.38 90 VAL A C 1
ATOM 701 O O . VAL A 1 90 ? 22.449 10.317 -6.961 1.00 66.38 90 VAL A O 1
ATOM 704 N N . GLU A 1 91 ? 24.623 10.715 -6.521 1.00 74.62 91 GLU A N 1
ATOM 705 C CA . GLU A 1 91 ? 24.378 11.840 -5.610 1.00 74.62 91 GLU A CA 1
ATOM 706 C C . GLU A 1 91 ? 23.560 12.940 -6.294 1.00 74.62 91 GLU A C 1
ATOM 708 O O . GLU A 1 91 ? 22.541 13.376 -5.766 1.00 74.62 91 GLU A O 1
ATOM 713 N N . ARG A 1 92 ? 23.912 13.310 -7.534 1.00 72.75 92 ARG A N 1
ATOM 714 C CA . ARG A 1 92 ? 23.164 14.321 -8.299 1.00 72.75 92 ARG A CA 1
ATOM 715 C C . ARG A 1 92 ? 21.727 13.902 -8.607 1.00 72.75 92 ARG A C 1
ATOM 717 O O . ARG A 1 92 ? 20.829 14.739 -8.541 1.00 72.75 92 ARG A O 1
ATOM 724 N N . ALA A 1 93 ? 21.495 12.641 -8.971 1.00 69.88 93 ALA A N 1
ATOM 725 C CA . ALA A 1 93 ? 20.149 12.140 -9.245 1.00 69.88 93 ALA A CA 1
ATOM 726 C C . ALA A 1 93 ? 19.283 12.139 -7.975 1.00 69.88 93 ALA A C 1
ATOM 728 O O . ALA A 1 93 ? 18.112 12.528 -8.026 1.00 69.88 93 ALA A O 1
ATOM 729 N N . LEU A 1 94 ? 19.872 11.765 -6.836 1.00 73.69 94 LEU A N 1
ATOM 730 C CA . LEU A 1 94 ? 19.220 11.820 -5.533 1.00 73.69 94 LEU A CA 1
ATOM 731 C C . LEU A 1 94 ? 18.910 13.266 -5.126 1.00 73.69 94 LEU A C 1
ATOM 733 O O . LEU A 1 94 ? 17.765 13.568 -4.793 1.00 73.69 94 LEU A O 1
ATOM 737 N N . ASP A 1 95 ? 19.878 14.174 -5.241 1.00 80.50 95 ASP A N 1
ATOM 738 C CA . ASP A 1 95 ? 19.700 15.598 -4.944 1.00 80.50 95 ASP A CA 1
ATOM 739 C C . ASP A 1 95 ? 18.600 16.226 -5.800 1.00 80.50 95 ASP A C 1
ATOM 741 O O . ASP A 1 95 ? 17.753 16.962 -5.293 1.00 80.50 95 ASP A O 1
ATOM 745 N N . GLN A 1 96 ? 18.548 15.906 -7.096 1.00 74.69 96 GLN A N 1
ATOM 746 C CA . GLN A 1 96 ? 17.484 16.380 -7.982 1.00 74.69 96 GLN A CA 1
ATOM 747 C C . GLN A 1 96 ? 16.110 15.829 -7.588 1.00 74.69 96 GLN A C 1
ATOM 749 O O . GLN A 1 96 ? 15.119 16.565 -7.626 1.00 74.69 96 GLN A O 1
ATOM 754 N N . ALA A 1 97 ? 16.027 14.552 -7.205 1.00 69.88 97 ALA A N 1
ATOM 755 C CA . ALA A 1 97 ? 14.781 13.949 -6.744 1.00 69.88 97 ALA A CA 1
ATOM 756 C C . ALA A 1 97 ? 14.294 14.586 -5.429 1.00 69.88 97 ALA A C 1
ATOM 758 O O . ALA A 1 97 ? 13.104 14.878 -5.288 1.00 69.88 97 ALA A O 1
ATOM 759 N N . LEU A 1 98 ? 15.211 14.865 -4.499 1.00 74.81 98 LEU A N 1
ATOM 760 C CA . LEU A 1 98 ? 14.921 15.543 -3.235 1.00 74.81 98 LEU A CA 1
ATOM 761 C C . LEU A 1 98 ? 14.537 17.016 -3.446 1.00 74.81 98 LEU A C 1
ATOM 763 O O . LEU A 1 98 ? 13.577 17.492 -2.839 1.00 74.81 98 LEU A O 1
ATOM 767 N N . ALA A 1 99 ? 15.216 17.730 -4.347 1.00 74.88 99 ALA A N 1
ATOM 768 C CA . ALA A 1 99 ? 14.918 19.124 -4.670 1.00 74.88 99 ALA A CA 1
ATOM 769 C C . ALA A 1 99 ? 13.510 19.300 -5.259 1.00 74.88 99 ALA A C 1
ATOM 771 O O . ALA A 1 99 ? 12.809 20.240 -4.894 1.00 74.88 99 ALA A O 1
ATOM 772 N N . ARG A 1 100 ? 13.053 18.364 -6.104 1.00 67.31 100 ARG A N 1
ATOM 773 C CA . ARG A 1 100 ? 11.686 18.364 -6.662 1.00 67.31 100 ARG A CA 1
ATOM 774 C C . ARG A 1 100 ? 10.589 18.172 -5.609 1.00 67.31 100 ARG A C 1
ATOM 776 O O . ARG A 1 100 ? 9.441 18.512 -5.872 1.00 67.31 100 ARG A O 1
ATOM 783 N N . ARG A 1 101 ? 10.925 17.626 -4.437 1.00 60.00 101 ARG A N 1
ATOM 784 C CA . ARG A 1 101 ? 9.994 17.400 -3.320 1.00 60.00 101 ARG A CA 1
ATOM 785 C C . ARG A 1 101 ? 9.977 18.514 -2.284 1.00 60.00 101 ARG A C 1
ATOM 787 O O . ARG A 1 101 ? 9.116 18.484 -1.408 1.00 60.00 101 ARG A O 1
ATOM 794 N N . ARG A 1 102 ? 10.911 19.466 -2.332 1.00 54.59 102 ARG A N 1
ATOM 795 C CA . ARG A 1 102 ? 10.949 20.556 -1.355 1.00 54.59 102 ARG A CA 1
ATOM 796 C C . ARG A 1 102 ? 9.794 21.518 -1.676 1.00 54.59 102 ARG A C 1
ATOM 798 O O . ARG A 1 102 ? 9.806 22.097 -2.762 1.00 54.59 102 ARG A O 1
ATOM 805 N N . PRO A 1 103 ? 8.787 21.690 -0.796 1.00 51.22 103 PRO A N 1
ATOM 806 C CA . PRO A 1 103 ? 7.776 22.717 -1.019 1.00 51.22 103 PRO A CA 1
ATOM 807 C C . PRO A 1 103 ? 8.467 24.090 -1.081 1.00 51.22 103 PRO A C 1
ATOM 809 O O . PRO A 1 103 ? 9.503 24.270 -0.424 1.00 51.22 103 PRO A O 1
ATOM 812 N N . PRO A 1 104 ? 7.942 25.057 -1.859 1.00 48.69 104 PRO A N 1
ATOM 813 C CA . PRO A 1 104 ? 8.493 26.404 -1.872 1.00 48.69 104 PRO A CA 1
ATOM 814 C C . PRO A 1 104 ? 8.533 26.927 -0.434 1.00 48.69 104 PRO A C 1
ATOM 816 O O . PRO A 1 104 ? 7.555 26.814 0.309 1.00 48.69 104 PRO A O 1
ATOM 819 N N . SER A 1 105 ? 9.694 27.439 -0.028 1.00 51.03 105 SER A N 1
ATOM 820 C CA . SER A 1 105 ? 9.927 28.017 1.294 1.00 51.03 105 SER A CA 1
ATOM 821 C C . SER A 1 105 ? 8.889 29.112 1.558 1.00 51.03 105 SER A C 1
ATOM 823 O O . SER A 1 105 ? 9.005 30.210 1.020 1.00 51.03 105 SER A O 1
ATOM 825 N N . GLY A 1 106 ? 7.848 28.775 2.326 1.00 53.25 106 GLY A N 1
ATOM 826 C CA . GLY A 1 106 ? 6.700 29.646 2.592 1.00 53.25 106 GLY A CA 1
ATOM 827 C C . GLY A 1 106 ? 5.410 28.923 2.999 1.00 53.25 106 GLY A C 1
ATOM 828 O O . GLY A 1 106 ? 4.573 29.531 3.655 1.00 53.25 106 GLY A O 1
ATOM 829 N N . ALA A 1 107 ? 5.241 27.632 2.693 1.00 48.16 107 ALA A N 1
ATOM 830 C CA . ALA A 1 107 ? 4.056 26.873 3.112 1.00 48.16 107 ALA A CA 1
ATOM 831 C C . ALA A 1 107 ? 4.240 26.238 4.506 1.00 48.16 107 ALA A C 1
ATOM 833 O O . ALA A 1 107 ? 4.333 25.020 4.646 1.00 48.16 107 ALA A O 1
ATOM 834 N N . VAL A 1 108 ? 4.322 27.074 5.545 1.00 42.59 108 VAL A N 1
ATOM 835 C CA . VAL A 1 108 ? 4.028 26.645 6.920 1.00 42.59 108 VAL A CA 1
ATOM 836 C C . VAL A 1 108 ? 2.510 26.696 7.054 1.00 42.59 108 VAL A C 1
ATOM 838 O O . VAL A 1 108 ? 1.923 27.775 7.027 1.00 42.59 108 VAL A O 1
ATOM 841 N N . ALA A 1 109 ? 1.864 25.533 7.122 1.00 40.25 109 ALA A N 1
ATOM 842 C CA . ALA A 1 109 ? 0.452 25.460 7.460 1.00 40.25 109 ALA A CA 1
ATOM 843 C C . ALA A 1 109 ? 0.292 25.833 8.939 1.00 40.25 109 ALA A C 1
ATOM 845 O O . ALA A 1 109 ? 0.704 25.088 9.825 1.00 40.25 109 ALA A O 1
ATOM 846 N N . SER A 1 110 ? -0.276 27.009 9.189 1.00 40.16 110 SER A N 1
ATOM 847 C CA . SER A 1 110 ? -0.927 27.319 10.456 1.00 40.16 110 SER A CA 1
ATOM 848 C C . SER A 1 110 ? -2.232 26.529 10.531 1.00 40.16 110 SER A C 1
ATOM 850 O O . SER A 1 110 ? -3.161 26.843 9.782 1.00 40.16 110 SER A O 1
ATOM 852 N N . GLN A 1 111 ? -2.279 25.527 11.410 1.00 38.53 111 GLN A N 1
ATOM 853 C CA . GLN A 1 111 ? -3.388 25.186 12.318 1.00 38.53 111 GLN A CA 1
ATOM 854 C C . GLN A 1 111 ? -3.043 23.933 13.119 1.00 38.53 111 GLN A C 1
ATOM 856 O O . GLN A 1 111 ? -2.571 22.954 12.502 1.00 38.53 111 GLN A O 1
#

InterPro domains:
  IPR006076 FAD dependent oxidoreductase [PF01266] (2-97)
  IPR036188 FAD/NAD(P)-binding domain superfamily [G3DSA:3.50.50.60] (2-69)

Secondary structure (DSSP, 8-state):
-----SSSTTTTTGGGS------S-SS-HHHHHHHH-HHHHHHHHHHHHHHHHHHHHHHHHTT------------------SS---HHHHHHHHHHHHHTTS--TT-----

Foldseek 3Di:
DDDDDDPDPCPPVNVVDPPDLAAFDPDDLVVCCVVPNDVVRVVSNVVSVVVVVVVVVCCVVVVDDPVDDCPDDDDDPDDDVPPDPPVVVVVVVVVVVVVVSDDPPPPPDDD